Protein AF-A0A6A4H060-F1 (afdb_monomer_lite)

Structure (mmCIF, N/CA/C/O backbone):
data_AF-A0A6A4H060-F1
#
_entry.id   AF-A0A6A4H060-F1
#
loop_
_atom_site.group_PDB
_atom_site.id
_atom_site.type_symbol
_atom_site.label_atom_id
_atom_site.label_alt_id
_atom_site.label_comp_id
_atom_site.label_asym_id
_atom_site.label_entity_id
_atom_site.label_seq_id
_atom_site.pdbx_PDB_ins_code
_atom_site.Cartn_x
_atom_site.Cartn_y
_atom_site.Cartn_z
_atom_site.occupancy
_atom_site.B_iso_or_equiv
_atom_site.auth_seq_id
_atom_site.auth_comp_id
_atom_site.auth_asym_id
_atom_site.auth_atom_id
_atom_site.pdbx_PDB_model_num
ATOM 1 N N . ASP A 1 1 ? -21.560 10.924 -2.431 1.00 87.81 1 ASP A N 1
ATOM 2 C CA . ASP A 1 1 ? -20.352 10.818 -3.279 1.00 87.81 1 ASP A CA 1
ATOM 3 C C . ASP A 1 1 ? -19.337 9.843 -2.702 1.00 87.81 1 ASP A C 1
ATOM 5 O O . ASP A 1 1 ? -19.291 9.710 -1.482 1.00 87.81 1 ASP A O 1
ATOM 9 N N . PRO A 1 2 ? -18.537 9.152 -3.536 1.00 91.19 2 PRO A N 1
ATOM 10 C CA . PRO A 1 2 ? -17.460 8.287 -3.058 1.00 91.19 2 PRO A CA 1
ATOM 11 C C . PRO A 1 2 ? -16.285 9.103 -2.496 1.00 91.19 2 PRO A C 1
ATOM 13 O O . PRO A 1 2 ? -15.946 10.163 -3.026 1.00 91.19 2 PRO A O 1
ATOM 16 N N . LEU A 1 3 ? -15.618 8.582 -1.460 1.00 91.06 3 LEU A N 1
ATOM 17 C CA . LEU A 1 3 ? -14.387 9.164 -0.918 1.00 91.06 3 LEU A CA 1
ATOM 18 C C . LEU A 1 3 ? -13.279 9.168 -1.984 1.00 91.06 3 LEU A C 1
ATOM 20 O O . LEU A 1 3 ? -12.991 8.143 -2.600 1.00 91.06 3 LEU A O 1
ATOM 24 N N . ARG A 1 4 ? -12.612 10.312 -2.157 1.00 95.62 4 ARG A N 1
ATOM 25 C CA . ARG A 1 4 ? -11.396 10.452 -2.969 1.00 95.62 4 ARG A CA 1
ATOM 26 C C . ARG A 1 4 ? -10.284 10.981 -2.072 1.00 95.62 4 ARG A C 1
ATOM 28 O O . ARG A 1 4 ? -10.381 12.099 -1.577 1.00 95.62 4 ARG A O 1
ATOM 35 N N . LEU A 1 5 ? -9.252 10.174 -1.849 1.00 94.62 5 LEU A N 1
ATOM 36 C CA . LEU A 1 5 ? -8.140 10.496 -0.956 1.00 94.62 5 LEU A CA 1
ATOM 37 C C . LEU A 1 5 ? -6.818 10.459 -1.724 1.00 94.62 5 LEU A C 1
ATOM 39 O O . LEU A 1 5 ? -6.524 9.480 -2.407 1.00 94.62 5 LEU A O 1
ATOM 43 N N . PHE A 1 6 ? -5.999 11.496 -1.555 1.00 96.25 6 PHE A N 1
ATOM 44 C CA . PHE A 1 6 ? -4.609 11.514 -2.001 1.00 96.25 6 PHE A CA 1
ATOM 45 C C . PHE A 1 6 ? -3.686 11.598 -0.784 1.00 96.25 6 PHE A C 1
ATOM 47 O O . PHE A 1 6 ? -3.706 12.584 -0.051 1.00 96.25 6 PHE A O 1
ATOM 54 N N . LEU A 1 7 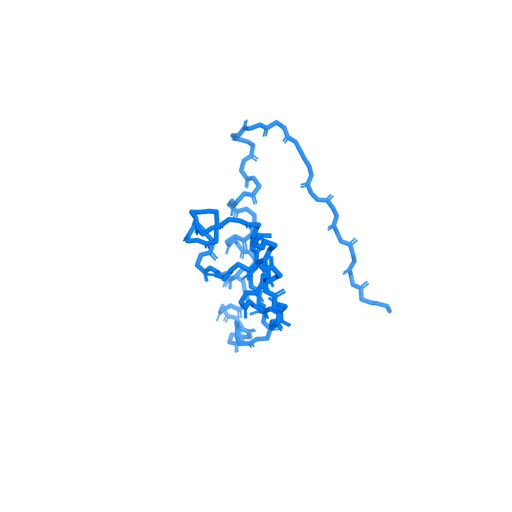? -2.886 10.554 -0.565 1.00 95.06 7 LEU A N 1
ATOM 55 C CA . LEU A 1 7 ? -1.944 10.466 0.549 1.00 95.06 7 LEU A CA 1
ATOM 56 C C . LEU A 1 7 ? -0.506 10.572 0.026 1.00 95.06 7 LEU A C 1
ATOM 58 O O . LEU A 1 7 ? 0.007 9.639 -0.592 1.00 95.06 7 LEU A O 1
ATOM 62 N N . SER A 1 8 ? 0.151 11.700 0.300 1.00 96.06 8 SER A N 1
ATOM 63 C CA . SER A 1 8 ? 1.531 11.980 -0.117 1.00 96.06 8 SER A CA 1
ATOM 64 C C . SER A 1 8 ? 2.466 12.174 1.081 1.00 96.06 8 SER A C 1
ATOM 66 O O . SER A 1 8 ? 2.034 12.264 2.227 1.00 96.06 8 SER A O 1
ATOM 68 N N . GLY A 1 9 ? 3.769 12.188 0.817 1.00 95.56 9 GLY A N 1
ATOM 69 C CA . GLY A 1 9 ? 4.823 12.430 1.798 1.00 95.56 9 GLY A CA 1
ATOM 70 C C . GLY A 1 9 ? 6.143 11.767 1.390 1.00 95.56 9 GLY A C 1
ATOM 71 O O . GLY A 1 9 ? 6.128 10.880 0.529 1.00 95.56 9 GLY A O 1
ATOM 72 N N . PRO A 1 10 ? 7.272 12.134 2.018 1.00 96.56 10 PRO A N 1
ATOM 73 C CA . PRO A 1 10 ? 8.585 11.546 1.744 1.00 96.56 10 PRO A CA 1
ATOM 74 C C . PRO A 1 10 ? 8.638 10.013 1.856 1.00 96.56 10 PRO A C 1
ATOM 76 O O . PRO A 1 10 ? 7.753 9.368 2.426 1.00 96.56 10 PRO A O 1
ATOM 79 N N . GLY A 1 11 ? 9.688 9.395 1.314 1.00 94.25 11 GLY A N 1
ATOM 80 C CA . GLY A 1 11 ? 9.958 7.971 1.536 1.00 94.25 11 GLY A CA 1
ATOM 81 C C . GLY A 1 11 ? 10.031 7.645 3.034 1.00 94.25 11 GLY A C 1
ATOM 82 O O . GLY A 1 11 ? 10.516 8.450 3.819 1.00 94.25 11 GLY A O 1
ATOM 83 N N . GLY A 1 12 ? 9.509 6.488 3.445 1.00 94.19 12 GLY A N 1
ATOM 84 C CA . GLY A 1 12 ? 9.578 6.045 4.845 1.00 94.19 12 GLY A CA 1
ATOM 85 C C . GLY A 1 12 ? 8.493 6.583 5.789 1.00 94.19 12 GLY A C 1
ATOM 86 O O . GLY A 1 12 ? 8.434 6.143 6.928 1.00 94.19 12 GLY A O 1
ATOM 87 N N . THR A 1 13 ? 7.565 7.438 5.342 1.00 96.19 13 THR A N 1
ATOM 88 C CA . THR A 1 13 ? 6.500 7.995 6.213 1.00 96.19 13 THR A CA 1
ATOM 89 C C . THR A 1 13 ? 5.309 7.064 6.490 1.00 96.19 13 THR A C 1
ATOM 91 O O . THR A 1 13 ? 4.267 7.511 6.953 1.00 96.19 13 THR A O 1
ATOM 94 N N . GLY A 1 14 ? 5.407 5.772 6.163 1.00 95.06 14 GLY A N 1
ATOM 95 C CA . GLY A 1 14 ? 4.355 4.801 6.494 1.00 95.06 14 GLY A CA 1
ATOM 96 C C . GLY A 1 14 ? 3.125 4.783 5.573 1.00 95.06 14 GLY A C 1
ATOM 97 O O . GLY A 1 14 ? 2.137 4.140 5.903 1.00 95.06 14 GLY A O 1
ATOM 98 N N . LYS A 1 15 ? 3.155 5.400 4.383 1.00 95.56 15 LYS A N 1
ATOM 99 C CA . LYS A 1 15 ? 2.018 5.354 3.428 1.00 95.56 15 LYS A CA 1
ATOM 100 C C . LYS A 1 15 ? 1.556 3.925 3.107 1.00 95.56 15 LYS A C 1
ATOM 102 O O . LYS A 1 15 ? 0.369 3.629 3.156 1.00 95.56 15 LYS A O 1
ATOM 107 N N . THR A 1 16 ? 2.497 3.016 2.850 1.00 93.81 16 THR A N 1
ATOM 108 C CA . THR A 1 16 ? 2.205 1.589 2.626 1.00 93.81 16 THR A CA 1
ATOM 109 C C . THR A 1 16 ? 1.559 0.935 3.851 1.00 93.81 16 THR A C 1
ATOM 111 O O . THR A 1 16 ? 0.697 0.075 3.704 1.00 93.81 16 THR A O 1
ATOM 114 N N . HIS A 1 17 ? 1.932 1.363 5.061 1.00 95.00 17 HIS A N 1
ATOM 115 C CA . HIS A 1 17 ? 1.310 0.887 6.295 1.00 95.00 17 HIS A CA 1
ATOM 116 C C . HIS A 1 17 ? -0.156 1.332 6.387 1.00 95.00 17 HIS A C 1
ATOM 118 O O . HIS A 1 17 ? -1.005 0.507 6.702 1.00 95.00 17 HIS A O 1
ATOM 124 N N . VAL A 1 18 ? -0.476 2.577 6.016 1.00 95.44 18 VAL A N 1
ATOM 125 C CA . VAL A 1 18 ? -1.870 3.062 5.959 1.00 95.44 18 VAL A CA 1
ATOM 126 C C . VAL A 1 18 ? -2.716 2.219 5.000 1.00 95.44 18 VAL A C 1
ATOM 128 O O . VAL A 1 18 ? -3.816 1.806 5.355 1.00 95.44 18 VAL A O 1
ATOM 131 N N . VAL A 1 19 ? -2.192 1.896 3.813 1.00 94.50 19 VAL A N 1
ATOM 132 C CA . VAL A 1 19 ? -2.883 1.036 2.833 1.00 94.50 19 VAL A CA 1
ATOM 133 C C . VAL A 1 19 ? -3.200 -0.344 3.425 1.00 94.50 19 VAL A C 1
ATOM 135 O O . VAL A 1 19 ? -4.325 -0.825 3.299 1.00 94.50 19 VAL A O 1
ATOM 138 N N . ARG A 1 20 ? -2.239 -0.960 4.127 1.00 93.75 20 ARG A N 1
ATOM 139 C CA . ARG A 1 20 ? -2.444 -2.248 4.812 1.00 93.75 20 ARG A CA 1
ATOM 140 C C . ARG A 1 20 ? -3.431 -2.138 5.977 1.00 93.75 20 ARG A C 1
ATOM 142 O O 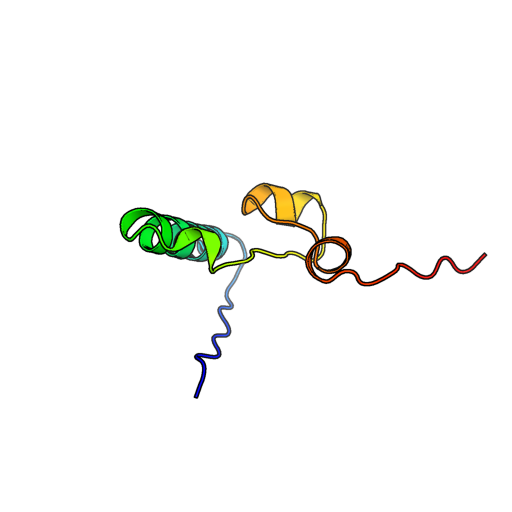. ARG A 1 20 ? -4.258 -3.023 6.143 1.00 93.75 20 ARG A O 1
ATOM 149 N N . ALA A 1 21 ? -3.400 -1.050 6.743 1.00 95.31 21 ALA A N 1
ATOM 150 C CA . ALA A 1 21 ? -4.343 -0.836 7.838 1.00 95.31 21 ALA A CA 1
ATOM 151 C C . ALA A 1 21 ? -5.796 -0.781 7.337 1.00 95.31 21 ALA A C 1
ATOM 153 O O . ALA A 1 21 ? -6.673 -1.386 7.945 1.00 95.31 21 ALA A O 1
ATOM 154 N N . VAL A 1 22 ? -6.051 -0.142 6.188 1.00 94.81 22 VAL A N 1
ATOM 155 C CA . VAL A 1 22 ? -7.386 -0.145 5.557 1.00 94.81 22 VAL A CA 1
ATOM 156 C C . VAL A 1 22 ? -7.842 -1.569 5.222 1.00 94.81 22 VAL A C 1
ATOM 158 O O . VAL A 1 22 ? -8.996 -1.913 5.476 1.00 94.81 22 VAL A O 1
ATOM 161 N N . LYS A 1 23 ? -6.942 -2.416 4.700 1.00 94.44 23 LYS A N 1
ATOM 162 C CA . LYS A 1 23 ? -7.230 -3.837 4.441 1.00 94.44 23 LYS A CA 1
ATOM 163 C C . LYS A 1 23 ? -7.632 -4.569 5.719 1.00 94.44 23 LYS A C 1
ATOM 165 O O . LYS A 1 23 ? -8.648 -5.254 5.720 1.00 94.44 23 LYS A O 1
ATOM 170 N N . GLU A 1 24 ? -6.859 -4.409 6.791 1.00 95.81 24 GLU A N 1
ATOM 171 C CA . GLU A 1 24 ? -7.126 -5.081 8.067 1.00 95.81 24 GLU A CA 1
ATOM 172 C C . GLU A 1 24 ? -8.441 -4.616 8.701 1.00 95.81 24 GLU A C 1
ATOM 174 O O . GLU A 1 24 ? -9.196 -5.440 9.211 1.00 95.81 24 GLU A O 1
ATOM 179 N N . VAL A 1 25 ? -8.779 -3.327 8.596 1.00 96.88 25 VAL A N 1
ATOM 180 C CA . VAL A 1 25 ? -10.084 -2.813 9.042 1.00 96.88 25 VAL A CA 1
ATOM 181 C C . VAL A 1 25 ? -11.223 -3.458 8.250 1.00 96.88 25 VAL A C 1
ATOM 183 O O . VAL A 1 25 ? -12.189 -3.930 8.842 1.00 96.88 25 VAL A O 1
ATOM 186 N N . LEU A 1 26 ? -11.121 -3.531 6.921 1.00 96.50 26 LEU A N 1
ATOM 187 C CA . LEU A 1 26 ? -12.158 -4.174 6.108 1.00 96.50 26 LEU A CA 1
ATOM 188 C C . LEU A 1 26 ? -12.267 -5.670 6.403 1.00 96.50 26 LEU A C 1
ATOM 190 O O . LEU A 1 26 ? -13.376 -6.181 6.530 1.00 96.50 26 LEU A O 1
ATOM 194 N N . ARG A 1 27 ? -11.137 -6.355 6.583 1.00 96.88 27 ARG A N 1
ATOM 195 C CA . ARG A 1 27 ? -11.097 -7.765 6.982 1.00 96.88 27 ARG A CA 1
ATOM 196 C C . ARG A 1 27 ? -11.758 -7.990 8.338 1.00 96.88 27 ARG A C 1
ATOM 198 O O . ARG A 1 27 ? -12.510 -8.948 8.477 1.00 96.88 27 ARG A O 1
ATOM 205 N N . PHE A 1 28 ? -11.520 -7.115 9.314 1.00 98.12 28 PHE A N 1
ATOM 206 C CA . PHE A 1 28 ? -12.162 -7.187 10.629 1.00 98.12 28 PHE A CA 1
ATOM 207 C C . PHE A 1 28 ? -13.696 -7.174 10.522 1.00 98.12 28 PHE A C 1
ATOM 209 O O . PHE A 1 28 ? -14.371 -7.889 11.257 1.00 98.12 28 PHE A O 1
ATOM 216 N N . PHE A 1 29 ? -14.242 -6.430 9.557 1.00 98.00 29 PHE A N 1
ATOM 217 C CA . PHE A 1 29 ? -15.678 -6.404 9.260 1.00 98.00 29 PHE A CA 1
ATOM 218 C C . PHE A 1 29 ? -16.139 -7.454 8.228 1.00 98.00 29 PHE A C 1
ATOM 220 O O . PHE A 1 29 ? -17.315 -7.469 7.872 1.00 98.00 29 PHE A O 1
ATOM 227 N N . GLY A 1 30 ? -15.255 -8.321 7.721 1.00 97.81 30 GLY A N 1
ATOM 228 C CA . GLY A 1 30 ? -15.578 -9.300 6.670 1.00 97.81 30 GLY A CA 1
ATOM 229 C C . GLY A 1 30 ? -15.837 -8.689 5.282 1.00 97.81 30 GLY A C 1
ATOM 230 O O . GLY A 1 30 ? -16.474 -9.306 4.429 1.00 97.81 30 GLY A O 1
ATOM 231 N N . LEU A 1 31 ? -15.365 -7.464 5.048 1.00 97.38 31 LEU A N 1
ATOM 232 C CA . LEU A 1 31 ? -15.585 -6.670 3.835 1.00 97.38 31 LEU A CA 1
ATOM 233 C C . LEU A 1 31 ? -14.341 -6.574 2.940 1.00 97.38 31 LEU A C 1
ATOM 235 O O . LEU A 1 31 ? -14.331 -5.806 1.979 1.00 97.38 31 LEU A O 1
ATOM 239 N N . ASP A 1 32 ? -13.280 -7.327 3.211 1.00 94.88 32 ASP A N 1
ATOM 240 C CA . ASP A 1 32 ? -12.032 -7.289 2.437 1.00 94.88 32 ASP A CA 1
ATOM 241 C C . ASP A 1 32 ? -12.203 -7.724 0.972 1.00 94.88 32 ASP A C 1
ATOM 243 O O . ASP A 1 32 ? -11.451 -7.286 0.105 1.00 94.88 32 ASP A O 1
ATOM 247 N N . HIS A 1 33 ? -13.252 -8.487 0.661 1.00 94.62 33 HIS A N 1
ATOM 248 C CA . HIS A 1 33 ? -13.645 -8.816 -0.712 1.00 94.62 33 HIS A CA 1
ATOM 249 C C . HIS A 1 33 ? -14.131 -7.604 -1.536 1.00 94.62 33 HIS A C 1
ATOM 251 O O . HIS A 1 33 ? -14.223 -7.689 -2.760 1.00 94.62 33 HIS A O 1
ATOM 257 N N . THR A 1 34 ? -14.449 -6.478 -0.888 1.00 94.31 34 THR A N 1
ATOM 258 C CA . THR A 1 34 ? -14.976 -5.269 -1.547 1.00 94.31 34 THR A CA 1
ATOM 259 C C . THR A 1 34 ? -13.887 -4.295 -2.003 1.00 94.31 34 THR A C 1
ATOM 261 O O . THR A 1 34 ? -14.188 -3.308 -2.676 1.00 94.31 34 THR A O 1
ATOM 264 N N . ILE A 1 35 ? -12.619 -4.556 -1.667 1.00 93.88 35 ILE A N 1
ATOM 265 C CA . ILE A 1 35 ? -11.490 -3.678 -1.984 1.00 93.88 35 ILE A CA 1
ATOM 266 C C . ILE A 1 35 ? -10.480 -4.368 -2.903 1.00 93.88 35 ILE A C 1
ATOM 268 O O . ILE A 1 35 ? -10.189 -5.555 -2.781 1.00 93.88 35 ILE A O 1
ATOM 272 N N . ARG A 1 36 ? -9.900 -3.599 -3.829 1.00 95.38 36 ARG A N 1
ATOM 273 C CA . ARG A 1 36 ? -8.801 -4.045 -4.691 1.00 95.38 36 ARG A CA 1
ATOM 274 C C . ARG A 1 36 ? -7.604 -3.117 -4.530 1.00 95.38 36 ARG A C 1
ATOM 276 O O . ARG A 1 36 ? -7.700 -1.925 -4.806 1.00 95.38 36 ARG A O 1
ATOM 283 N N . PHE A 1 37 ? -6.467 -3.682 -4.135 1.00 96.19 37 PHE A N 1
ATOM 284 C CA . PHE A 1 37 ? -5.194 -2.970 -4.062 1.00 96.19 37 PHE A CA 1
ATOM 285 C C . PHE A 1 37 ? -4.438 -3.089 -5.385 1.00 96.19 37 PHE A C 1
ATOM 287 O O . PHE A 1 37 ? -4.258 -4.191 -5.915 1.00 96.19 37 PHE A O 1
ATOM 294 N N . VAL A 1 38 ? -3.987 -1.950 -5.913 1.00 97.25 38 VAL A N 1
ATOM 295 C CA . VAL A 1 38 ? -3.210 -1.878 -7.154 1.00 97.25 38 VAL A CA 1
ATOM 296 C C . VAL A 1 38 ? -1.975 -1.003 -6.991 1.00 97.25 38 VAL A C 1
ATOM 298 O O . VAL A 1 38 ? -1.997 -0.017 -6.255 1.00 97.25 38 VAL A O 1
ATOM 301 N N . ALA A 1 39 ? -0.904 -1.348 -7.703 1.00 96.75 39 ALA A N 1
ATOM 302 C CA . ALA A 1 39 ? 0.305 -0.534 -7.784 1.00 96.75 39 ALA A CA 1
ATOM 303 C C . ALA A 1 39 ? 0.888 -0.508 -9.213 1.00 96.75 39 ALA A C 1
ATOM 305 O O . ALA A 1 39 ? 0.573 -1.383 -10.023 1.00 96.75 39 ALA A O 1
ATOM 306 N N . PRO A 1 40 ? 1.754 0.465 -9.553 1.00 95.44 40 PRO A N 1
ATOM 307 C CA . PRO A 1 40 ? 2.312 0.572 -10.904 1.00 95.44 40 PRO A CA 1
ATOM 308 C C . PRO A 1 40 ? 3.247 -0.581 -11.303 1.00 95.44 40 PRO A C 1
ATOM 310 O O . PRO A 1 40 ? 3.280 -0.961 -12.470 1.00 95.44 40 PRO A O 1
ATOM 313 N N . THR A 1 41 ? 3.998 -1.151 -10.352 1.00 96.12 41 THR A N 1
ATOM 314 C CA . THR A 1 41 ? 4.997 -2.207 -10.602 1.00 96.12 41 THR A CA 1
ATOM 315 C C . THR A 1 41 ? 4.700 -3.475 -9.807 1.00 96.12 41 THR A C 1
ATOM 317 O O . THR A 1 41 ? 4.051 -3.423 -8.761 1.00 96.12 41 THR A O 1
ATOM 320 N N . GLY A 1 42 ? 5.208 -4.619 -10.281 1.00 96.25 42 GLY A N 1
ATOM 321 C CA . GLY A 1 42 ? 5.020 -5.915 -9.616 1.00 96.25 42 GLY A CA 1
ATOM 322 C C . GLY A 1 42 ? 5.547 -5.928 -8.179 1.00 96.25 42 GLY A C 1
ATOM 323 O O . GLY A 1 42 ? 4.833 -6.325 -7.265 1.00 96.25 42 GLY A O 1
ATOM 324 N N . THR A 1 43 ? 6.750 -5.398 -7.944 1.00 96.31 43 THR A N 1
ATOM 325 C CA . THR A 1 43 ? 7.331 -5.317 -6.593 1.00 96.31 43 THR A CA 1
ATOM 326 C C . THR A 1 43 ? 6.484 -4.459 -5.650 1.00 96.31 43 THR A C 1
ATOM 328 O O . THR A 1 43 ? 6.256 -4.847 -4.507 1.00 96.31 43 THR A O 1
ATOM 331 N N . ALA A 1 44 ? 5.975 -3.314 -6.118 1.00 93.94 44 ALA A N 1
ATOM 332 C CA .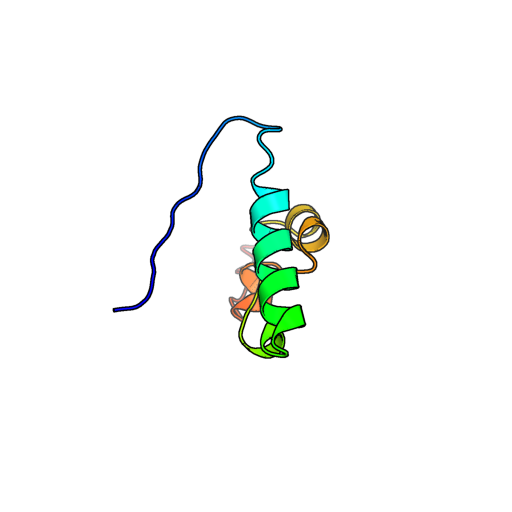 ALA A 1 44 ? 5.112 -2.457 -5.30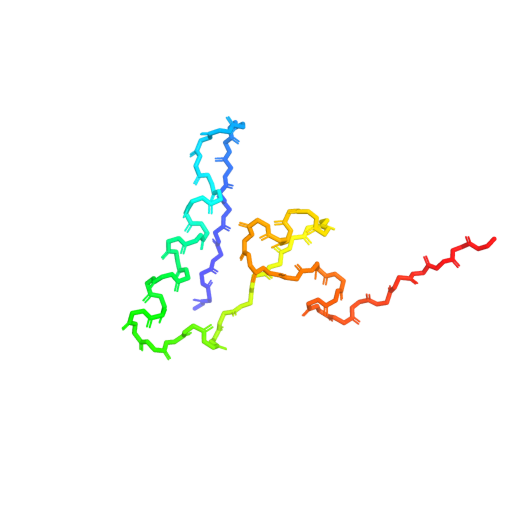6 1.00 93.94 44 ALA A CA 1
ATOM 333 C C . ALA A 1 44 ? 3.750 -3.108 -5.020 1.00 93.94 44 ALA A C 1
ATOM 335 O O . ALA A 1 44 ? 3.233 -2.971 -3.915 1.00 93.94 44 ALA A O 1
ATOM 336 N N . ALA A 1 45 ? 3.196 -3.843 -5.987 1.00 96.12 45 ALA A N 1
ATOM 337 C CA . ALA A 1 45 ? 1.952 -4.586 -5.814 1.00 96.12 45 ALA A CA 1
ATOM 338 C C . ALA A 1 45 ? 2.109 -5.694 -4.763 1.00 96.12 45 ALA A C 1
ATOM 340 O O . ALA A 1 45 ? 1.289 -5.790 -3.852 1.00 96.12 45 ALA A O 1
ATOM 341 N N . ASN A 1 46 ? 3.208 -6.452 -4.821 1.00 94.75 46 ASN A N 1
ATOM 342 C CA . ASN A 1 46 ? 3.522 -7.486 -3.833 1.00 94.75 46 ASN A CA 1
ATOM 343 C C . ASN A 1 46 ? 3.632 -6.916 -2.410 1.00 94.75 46 ASN A C 1
ATOM 345 O O . ASN A 1 46 ? 3.202 -7.552 -1.455 1.00 94.75 46 ASN A O 1
ATOM 349 N N . LEU A 1 47 ? 4.151 -5.692 -2.246 1.00 92.44 47 LEU A N 1
ATOM 350 C CA . LEU A 1 47 ? 4.241 -5.037 -0.934 1.00 92.44 47 LEU A CA 1
ATOM 351 C C . LEU A 1 47 ? 2.876 -4.699 -0.312 1.00 92.44 47 LEU A C 1
ATOM 353 O O . LEU A 1 47 ? 2.811 -4.475 0.897 1.00 92.44 47 LEU A O 1
ATOM 357 N N . ILE A 1 48 ? 1.800 -4.637 -1.090 1.00 93.44 48 ILE A N 1
ATOM 358 C CA . ILE A 1 48 ? 0.446 -4.339 -0.596 1.00 93.44 48 ILE A CA 1
ATOM 359 C C . ILE A 1 48 ? -0.515 -5.519 -0.779 1.00 93.44 48 ILE A C 1
ATOM 361 O O . ILE A 1 48 ? -1.725 -5.315 -0.728 1.00 93.44 48 ILE A O 1
ATOM 365 N N . ASP A 1 49 ? 0.012 -6.730 -1.008 1.00 93.31 49 ASP A N 1
ATOM 366 C CA . ASP A 1 49 ? -0.761 -7.930 -1.365 1.00 93.31 49 ASP A CA 1
ATOM 367 C C . ASP A 1 49 ? -1.771 -7.663 -2.496 1.00 93.31 49 ASP A C 1
ATOM 369 O O . ASP A 1 49 ? -2.930 -8.086 -2.448 1.00 93.31 49 ASP A O 1
ATOM 373 N N . GLY A 1 50 ? -1.350 -6.863 -3.472 1.00 95.38 50 GLY A N 1
ATOM 374 C CA . GLY A 1 50 ? -2.185 -6.375 -4.555 1.00 95.38 50 GLY A CA 1
ATOM 375 C C . GLY A 1 50 ? -1.780 -6.928 -5.912 1.00 95.38 50 GLY A C 1
ATOM 376 O O . GLY A 1 50 ? -0.984 -7.854 -6.050 1.00 95.38 50 GLY A O 1
ATOM 377 N N . THR A 1 51 ? -2.325 -6.300 -6.946 1.00 97.38 51 THR A N 1
ATOM 378 C CA . THR A 1 51 ? -1.990 -6.580 -8.347 1.00 97.38 51 THR A CA 1
ATOM 379 C C . THR A 1 51 ? -1.403 -5.340 -9.008 1.00 97.38 51 THR A C 1
ATOM 381 O O . THR A 1 51 ? -1.399 -4.247 -8.439 1.00 97.38 51 THR A O 1
ATOM 384 N N . THR A 1 52 ? -0.863 -5.483 -10.214 1.00 97.50 52 THR A N 1
ATOM 385 C CA . THR A 1 52 ? -0.485 -4.288 -10.974 1.00 97.50 52 THR A CA 1
ATOM 386 C C . THR A 1 52 ? -1.738 -3.566 -11.458 1.00 97.50 52 THR A C 1
ATOM 388 O O . THR A 1 52 ? -2.777 -4.199 -11.624 1.00 97.50 52 THR A O 1
ATOM 391 N N . ILE A 1 53 ? -1.653 -2.263 -11.741 1.00 97.19 53 ILE A N 1
ATOM 392 C CA . ILE A 1 53 ? -2.770 -1.523 -12.360 1.00 97.19 53 ILE A CA 1
ATOM 393 C C . ILE A 1 53 ? -3.229 -2.222 -13.653 1.00 97.19 53 ILE A C 1
ATOM 395 O O . ILE A 1 53 ? -4.426 -2.369 -13.878 1.00 97.19 53 ILE A O 1
ATOM 399 N N . HIS A 1 54 ? -2.285 -2.732 -14.451 1.00 95.94 54 HIS A N 1
ATOM 400 C CA . HIS A 1 54 ? -2.576 -3.460 -15.685 1.00 95.94 54 HIS A CA 1
ATOM 401 C C . HIS A 1 54 ? -3.414 -4.717 -15.436 1.00 95.94 54 HIS A C 1
ATOM 403 O O . HIS A 1 54 ? -4.527 -4.827 -15.942 1.00 95.94 54 HIS A O 1
ATOM 409 N N . SER A 1 55 ? -2.919 -5.649 -14.618 1.00 95.81 55 SER A N 1
ATOM 410 C CA . SER A 1 55 ? -3.632 -6.905 -14.361 1.00 95.81 55 SER A CA 1
ATOM 411 C C . SER A 1 55 ? -4.893 -6.713 -13.515 1.00 95.81 55 SER A C 1
ATOM 413 O O . SER A 1 55 ? -5.899 -7.374 -13.756 1.00 95.81 55 SER A O 1
ATOM 415 N N . GLY A 1 56 ? -4.872 -5.782 -12.561 1.00 95.75 56 GLY A N 1
ATOM 416 C CA . GLY A 1 56 ? -5.992 -5.482 -11.674 1.00 95.75 56 GLY A CA 1
ATOM 417 C C . GLY A 1 56 ? -7.168 -4.798 -12.368 1.00 95.75 56 GLY A C 1
ATOM 418 O O . GLY A 1 56 ? -8.295 -4.937 -11.896 1.00 95.75 56 GLY A O 1
ATOM 419 N N . LEU A 1 57 ? -6.936 -4.088 -13.475 1.00 96.06 57 LEU A N 1
ATOM 420 C CA . LEU A 1 57 ? -7.986 -3.415 -14.252 1.00 96.06 57 LEU A CA 1
ATOM 421 C C . LEU A 1 57 ? -8.193 -4.016 -15.653 1.00 96.06 57 LEU A C 1
ATOM 423 O O . LEU A 1 57 ? -9.022 -3.515 -16.405 1.00 96.06 57 LEU A O 1
ATOM 427 N N . GLY A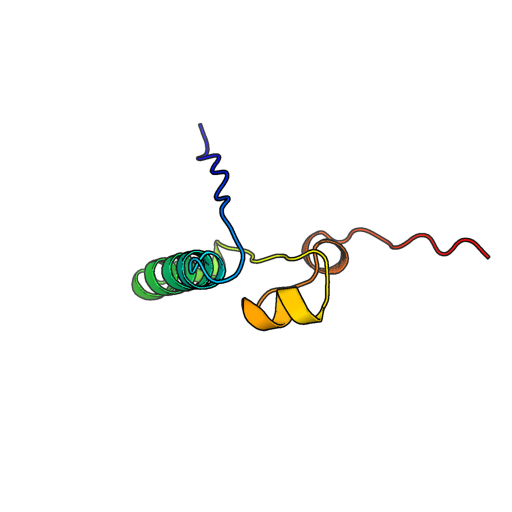 1 58 ? -7.464 -5.076 -16.013 1.00 95.12 58 GLY A N 1
ATOM 428 C CA . GLY A 1 58 ? -7.564 -5.705 -17.335 1.00 95.12 58 GLY A CA 1
ATOM 429 C C . GLY A 1 58 ? -7.037 -4.833 -18.481 1.00 95.12 58 GLY A C 1
ATOM 430 O O . GLY A 1 58 ? -7.507 -4.951 -19.609 1.00 95.12 58 GLY A O 1
ATOM 431 N N . ILE A 1 59 ? -6.075 -3.947 -18.209 1.00 95.06 59 ILE A N 1
ATOM 432 C CA . ILE A 1 59 ? -5.495 -3.050 -19.216 1.00 95.06 59 ILE A CA 1
ATOM 433 C C . ILE A 1 59 ? -4.397 -3.802 -19.970 1.00 95.06 59 ILE A C 1
ATOM 435 O O . ILE A 1 59 ? -3.369 -4.171 -19.396 1.00 95.06 59 ILE A O 1
ATOM 439 N N . ALA A 1 60 ? -4.613 -4.013 -21.268 1.00 91.12 60 ALA A N 1
ATOM 440 C CA . ALA A 1 60 ? -3.641 -4.651 -22.144 1.00 91.12 60 ALA A CA 1
ATOM 441 C C . ALA A 1 60 ? -2.380 -3.787 -22.306 1.00 91.12 60 ALA A C 1
ATOM 443 O O . ALA A 1 60 ? -2.453 -2.568 -22.461 1.00 91.12 60 ALA A O 1
ATOM 444 N N . ILE A 1 61 ? -1.214 -4.434 -22.309 1.00 87.75 61 ILE A N 1
ATOM 445 C CA . ILE A 1 61 ? 0.065 -3.773 -22.576 1.00 87.75 61 ILE A CA 1
ATOM 446 C C . ILE A 1 61 ? 0.299 -3.795 -24.084 1.00 87.75 61 ILE A C 1
ATOM 448 O O . ILE A 1 61 ? 0.424 -4.866 -24.681 1.00 87.75 61 ILE A O 1
ATOM 452 N N . LYS A 1 62 ? 0.393 -2.615 -24.697 1.00 87.44 62 LYS A N 1
ATOM 453 C CA . LYS A 1 62 ? 0.846 -2.489 -26.081 1.00 87.44 62 LYS A CA 1
ATOM 454 C C . LYS A 1 62 ? 2.346 -2.787 -26.129 1.00 87.44 62 LYS A C 1
ATOM 456 O O . LYS A 1 62 ? 3.127 -2.143 -25.434 1.00 87.44 62 LYS A O 1
ATOM 461 N N . ARG A 1 63 ? 2.741 -3.782 -26.922 1.00 83.50 63 ARG A N 1
ATOM 462 C CA . ARG A 1 63 ? 4.144 -4.013 -27.274 1.00 83.50 63 ARG A CA 1
ATOM 463 C C . ARG A 1 63 ? 4.372 -3.350 -28.621 1.00 83.50 63 ARG A C 1
ATOM 465 O O . ARG A 1 63 ? 3.842 -3.830 -29.617 1.00 83.50 63 ARG A O 1
ATOM 472 N N . ASP A 1 64 ? 5.094 -2.240 -28.621 1.00 80.00 64 ASP A N 1
ATOM 473 C CA . ASP A 1 64 ? 5.621 -1.685 -29.862 1.00 80.00 64 ASP A CA 1
ATOM 474 C C . ASP A 1 64 ? 6.858 -2.515 -30.226 1.00 80.00 64 ASP A C 1
ATOM 476 O O . ASP A 1 64 ? 7.787 -2.636 -29.424 1.00 80.00 64 ASP A O 1
ATOM 480 N N . GLY A 1 65 ? 6.768 -3.202 -31.366 1.00 60.09 65 GLY A N 1
ATOM 481 C CA . GLY A 1 65 ? 7.876 -3.919 -31.995 1.00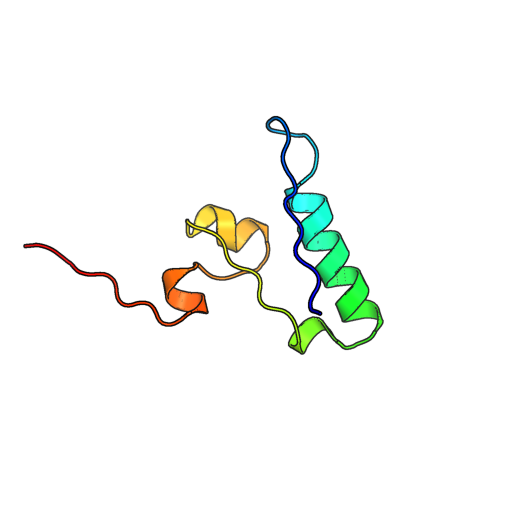 60.09 65 GLY A CA 1
ATOM 482 C C . GLY A 1 65 ? 8.680 -3.004 -32.899 1.00 60.09 65 GLY A C 1
ATOM 483 O O . GLY A 1 65 ? 8.092 -2.016 -33.395 1.00 60.09 65 GLY A O 1
#

Secondary structure (DSSP, 8-state):
---------STTSSHHHHHHHHHHHHHHTT-GGG---EESSHHHHHHTT-EEHHHHHT-PPP---

pLDDT: mean 94.03, std 5.3, range [60.09, 98.12]

Radius of gyration: 13.98 Å; chains: 1; bounding box: 30×22×43 Å

Sequence (65 aa):
DPLRLFLSGPGGTGKTHVVRAVKEVLRFFGLDHTIRFVAPTGTAANLIDGTTIHSGLGIAIKRDG

Foldseek 3Di:
DDDDDDDDDDPPPCPLVVLLVVLVVCVVVVNNVVDADEDCDPVVQVSNVHYHPCVSVVPDDDDDD

Organism: NCBI:txid1447944

InterPro domains:
  IPR010285 DNA helicase Pif1-like, DEAD-box helicase domain [PF05970] (5-63)
  IPR027417 P-loop containing nucleoside triphosphate hydrolase [G3DSA:3.40.50.300] (1-65)
  IPR027417 P-loop containing nucleoside triphosphate hydrolase [SSF52540] (4-51)
  IPR051055 PIF1 DNA helicase [PTHR47642] (1-62)